Protein AF-A0A2H0IBH7-F1 (afdb_monomer_lite)

Structure (mmCIF, N/CA/C/O backbone):
data_AF-A0A2H0IBH7-F1
#
_entry.id   AF-A0A2H0IBH7-F1
#
loop_
_atom_site.group_PDB
_atom_site.id
_atom_site.type_symbol
_atom_site.label_atom_id
_atom_site.label_alt_id
_atom_site.label_comp_id
_atom_site.label_asym_id
_atom_site.label_entity_id
_atom_site.label_seq_id
_atom_site.pdbx_PDB_ins_code
_atom_site.Cartn_x
_atom_site.Cartn_y
_atom_site.Cartn_z
_atom_site.occupancy
_atom_site.B_iso_or_equiv
_atom_site.auth_seq_id
_atom_site.auth_comp_id
_atom_site.auth_asym_id
_atom_site.auth_atom_id
_atom_site.pdbx_PDB_model_num
ATOM 1 N N . MET A 1 1 ? -13.705 -14.011 20.766 1.00 48.84 1 MET A N 1
ATOM 2 C CA . MET A 1 1 ? -13.144 -13.615 19.456 1.00 48.84 1 MET A CA 1
ATOM 3 C C . MET A 1 1 ? -13.645 -12.211 19.160 1.00 48.84 1 MET A C 1
ATOM 5 O O . MET A 1 1 ? -14.851 -12.035 19.069 1.00 48.84 1 MET A O 1
ATOM 9 N N . GLY A 1 2 ? -12.768 -11.203 19.163 1.00 68.19 2 GLY A N 1
ATOM 10 C CA . GLY A 1 2 ? -13.169 -9.816 18.903 1.00 68.19 2 GLY A CA 1
ATOM 11 C C . GLY A 1 2 ? -13.512 -9.620 17.427 1.00 68.19 2 GLY A C 1
ATOM 12 O O . GLY A 1 2 ? -12.817 -10.148 16.563 1.00 68.19 2 GLY A O 1
ATOM 13 N N . GLN A 1 3 ? -14.592 -8.897 17.136 1.00 82.94 3 GLN A N 1
ATOM 14 C CA . GLN A 1 3 ? -14.973 -8.575 15.763 1.00 82.94 3 GLN A CA 1
ATOM 15 C C . GLN A 1 3 ? -13.927 -7.628 15.154 1.00 82.94 3 GLN A C 1
ATOM 17 O O . GLN A 1 3 ? -13.624 -6.585 15.737 1.00 82.94 3 GLN A O 1
ATOM 22 N N . ARG A 1 4 ? -13.364 -7.995 13.994 1.00 92.00 4 ARG A N 1
ATOM 23 C CA . ARG A 1 4 ? -12.450 -7.123 13.239 1.00 92.00 4 ARG A CA 1
ATOM 24 C C . ARG A 1 4 ? -13.184 -5.844 12.833 1.00 92.00 4 ARG A C 1
ATOM 26 O O . ARG A 1 4 ? -14.346 -5.893 12.427 1.00 92.00 4 ARG A O 1
ATOM 33 N N . ARG A 1 5 ? -12.506 -4.702 12.935 1.00 96.25 5 ARG A N 1
ATOM 34 C CA . ARG A 1 5 ? -13.085 -3.374 12.658 1.00 96.25 5 ARG A CA 1
ATOM 35 C C . ARG A 1 5 ? -12.537 -2.772 11.365 1.00 96.25 5 ARG A C 1
ATOM 37 O O . ARG A 1 5 ? -11.436 -3.104 10.939 1.00 96.25 5 ARG A O 1
ATOM 44 N N . LYS A 1 6 ? -13.282 -1.853 10.750 1.00 96.62 6 LYS A N 1
ATOM 45 C CA . LYS A 1 6 ? -12.772 -1.054 9.623 1.00 96.62 6 LYS A CA 1
ATOM 46 C C . LYS A 1 6 ? -11.672 -0.108 10.109 1.00 96.62 6 LYS A C 1
ATOM 48 O O . LYS A 1 6 ? -11.790 0.470 11.192 1.00 96.62 6 LYS A O 1
ATOM 53 N N . ILE A 1 7 ? -10.612 0.042 9.321 1.00 98.00 7 ILE A N 1
ATOM 54 C CA . ILE A 1 7 ? -9.540 0.996 9.611 1.00 98.00 7 ILE A CA 1
ATOM 55 C C . ILE A 1 7 ? -9.943 2.400 9.140 1.00 98.00 7 ILE A C 1
ATOM 57 O O . ILE A 1 7 ? -10.663 2.562 8.160 1.00 98.00 7 ILE A O 1
ATOM 61 N N . THR A 1 8 ? -9.512 3.430 9.868 1.00 98.50 8 THR A N 1
ATOM 62 C CA . THR A 1 8 ? -9.714 4.832 9.474 1.00 98.50 8 THR A CA 1
ATOM 63 C C . THR A 1 8 ? -8.480 5.367 8.760 1.00 98.50 8 THR A C 1
ATOM 65 O O . THR A 1 8 ? -7.376 4.874 8.987 1.00 98.50 8 THR A O 1
ATOM 68 N N . GLN A 1 9 ? -8.630 6.448 7.991 1.00 98.50 9 GLN A N 1
ATOM 69 C CA . GLN A 1 9 ? -7.504 7.124 7.338 1.00 98.50 9 GLN A CA 1
ATOM 70 C C . GLN A 1 9 ? -6.359 7.448 8.312 1.00 98.50 9 GLN A C 1
ATOM 72 O O . GLN A 1 9 ? -5.195 7.168 8.038 1.00 98.50 9 GLN A O 1
ATOM 77 N N . LYS A 1 10 ? -6.687 8.005 9.485 1.00 98.56 10 LYS A N 1
ATOM 78 C CA . LYS A 1 10 ? -5.692 8.352 10.508 1.00 98.56 10 LYS A CA 1
ATOM 79 C C . LYS A 1 10 ? -4.956 7.113 11.027 1.00 98.56 10 LYS A C 1
ATOM 81 O O . LYS A 1 10 ? -3.741 7.155 11.194 1.00 98.56 10 LYS A O 1
ATOM 86 N N . ALA A 1 11 ? -5.686 6.030 11.291 1.00 98.31 11 ALA A N 1
ATOM 87 C CA . ALA A 1 11 ? -5.094 4.788 11.777 1.00 98.31 11 ALA A CA 1
ATOM 88 C C . ALA A 1 11 ? -4.208 4.130 10.711 1.00 98.31 11 ALA A C 1
ATOM 90 O O . ALA A 1 11 ? -3.109 3.692 11.033 1.00 98.31 11 ALA A O 1
ATOM 91 N N . PHE A 1 12 ? -4.642 4.128 9.450 1.00 98.56 12 PHE A N 1
ATOM 92 C CA . PHE A 1 12 ? -3.863 3.612 8.328 1.00 98.56 12 PHE A CA 1
ATOM 93 C C . PHE A 1 12 ? -2.517 4.328 8.187 1.00 98.56 12 PHE A C 1
ATOM 95 O O . PHE A 1 12 ? -1.480 3.670 8.171 1.00 98.56 12 PHE A O 1
ATOM 102 N N . LEU A 1 13 ? -2.511 5.665 8.172 1.00 98.50 13 LEU A N 1
ATOM 103 C CA . LEU A 1 13 ? -1.267 6.432 8.070 1.00 98.50 13 LEU A CA 1
ATOM 104 C C . LEU A 1 13 ? -0.335 6.185 9.263 1.00 98.50 13 LEU A C 1
ATOM 106 O O . LEU A 1 13 ? 0.873 6.051 9.079 1.00 98.50 13 LEU A O 1
ATOM 110 N N . ALA A 1 14 ? -0.886 6.071 10.475 1.00 98.25 14 ALA A N 1
ATOM 111 C CA . ALA A 1 14 ? -0.096 5.739 11.657 1.00 98.25 14 ALA A CA 1
ATOM 112 C C . ALA A 1 14 ? 0.542 4.343 11.544 1.00 98.25 14 ALA A C 1
ATOM 114 O O . ALA A 1 14 ? 1.738 4.200 11.788 1.00 98.25 14 ALA A O 1
ATOM 115 N N . LEU A 1 15 ? -0.220 3.324 11.125 1.00 97.69 15 LEU A N 1
ATOM 116 C CA . LEU A 1 15 ? 0.313 1.976 10.911 1.00 97.69 15 LEU A CA 1
ATOM 117 C C . LEU A 1 15 ? 1.362 1.942 9.799 1.00 97.69 15 LEU A C 1
ATOM 119 O O . LEU A 1 15 ? 2.391 1.287 9.957 1.00 97.69 15 LEU A O 1
ATOM 123 N N . TYR A 1 16 ? 1.134 2.659 8.698 1.00 98.06 16 TYR A N 1
ATOM 124 C CA . TYR A 1 16 ? 2.086 2.755 7.595 1.00 98.06 16 TYR A CA 1
ATOM 125 C C . TYR A 1 16 ? 3.442 3.287 8.073 1.00 98.06 16 TYR A C 1
ATOM 127 O O . TYR A 1 16 ? 4.463 2.671 7.771 1.00 98.06 16 TYR A O 1
ATOM 135 N N . ILE A 1 17 ? 3.444 4.391 8.831 1.00 97.56 17 ILE A N 1
ATOM 136 C CA . ILE A 1 17 ? 4.664 5.024 9.354 1.00 97.56 17 ILE A CA 1
ATOM 137 C C . ILE A 1 17 ? 5.352 4.102 10.364 1.00 97.56 17 ILE A C 1
ATOM 139 O O . ILE A 1 17 ? 6.549 3.852 10.254 1.00 97.56 17 ILE A O 1
ATOM 143 N N . ASN A 1 18 ? 4.593 3.548 11.311 1.00 96.94 18 ASN A N 1
ATOM 144 C CA . ASN A 1 18 ? 5.146 2.710 12.378 1.00 96.94 18 ASN A CA 1
ATOM 145 C C . ASN A 1 18 ? 5.746 1.397 11.864 1.00 96.94 18 ASN A C 1
ATOM 147 O O . ASN A 1 18 ? 6.608 0.821 12.516 1.00 96.94 18 ASN A O 1
ATOM 151 N N . SER A 1 19 ? 5.305 0.922 10.701 1.00 96.38 19 SER A N 1
ATOM 152 C CA . SER A 1 19 ? 5.808 -0.317 10.112 1.00 96.38 19 SER A CA 1
ATOM 153 C C . SER A 1 19 ? 7.053 -0.121 9.237 1.00 96.38 19 SER A C 1
ATOM 155 O O . SER A 1 19 ? 7.538 -1.110 8.687 1.00 96.38 19 SER A O 1
ATOM 157 N N . LEU A 1 20 ? 7.535 1.113 8.996 1.00 93.88 20 LEU A N 1
ATOM 158 C CA . LEU A 1 20 ? 8.577 1.388 7.980 1.00 93.88 20 LEU A CA 1
ATOM 159 C C . LEU A 1 20 ? 9.867 0.596 8.221 1.00 93.88 20 LEU A C 1
ATOM 161 O O . LEU A 1 20 ? 10.445 0.060 7.274 1.00 93.88 20 LEU A O 1
ATOM 165 N N . ASP A 1 21 ? 10.244 0.456 9.487 1.00 91.56 21 ASP A N 1
ATOM 166 C CA . ASP A 1 21 ? 11.437 -0.272 9.917 1.00 91.56 21 ASP A CA 1
ATOM 167 C C . ASP A 1 21 ? 11.115 -1.600 10.613 1.00 91.56 21 ASP A C 1
ATOM 169 O O . ASP A 1 21 ? 12.028 -2.299 11.051 1.00 91.56 21 ASP A O 1
ATOM 173 N N . ASP A 1 22 ? 9.835 -1.974 10.694 1.00 95.25 22 ASP A N 1
ATOM 174 C CA . ASP A 1 22 ? 9.405 -3.196 11.367 1.00 95.25 22 ASP A CA 1
ATOM 175 C C . ASP A 1 22 ? 9.655 -4.419 10.463 1.00 95.25 22 ASP A C 1
ATOM 177 O O . ASP A 1 22 ? 8.9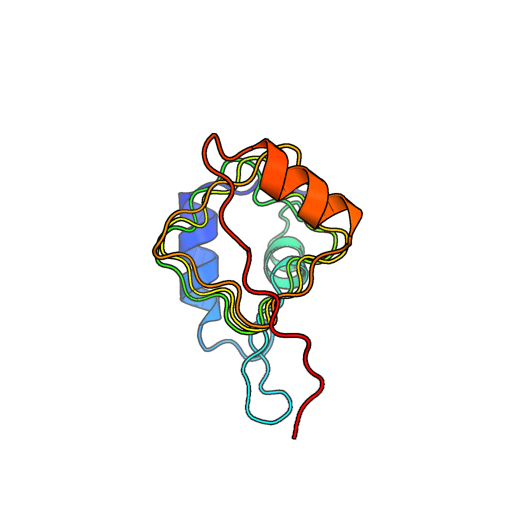85 -4.569 9.437 1.00 95.25 22 ASP A O 1
ATOM 181 N N . PRO A 1 23 ? 10.590 -5.323 10.812 1.00 94.94 23 PRO A N 1
ATOM 182 C CA . PRO A 1 23 ? 10.908 -6.483 9.985 1.00 94.94 23 PRO A CA 1
ATOM 183 C C . PRO A 1 23 ? 9.774 -7.515 9.920 1.00 94.94 23 PRO A C 1
ATOM 185 O O . PRO A 1 23 ? 9.808 -8.372 9.039 1.00 94.94 23 PRO A O 1
ATOM 188 N N . LEU A 1 24 ? 8.773 -7.454 10.808 1.00 94.88 24 LEU A N 1
ATOM 189 C CA . LEU A 1 24 ? 7.599 -8.326 10.746 1.00 94.88 24 LEU A CA 1
ATOM 190 C C . LEU A 1 24 ? 6.712 -7.984 9.543 1.00 94.88 24 LEU A C 1
ATOM 192 O O . LEU A 1 24 ? 6.228 -8.882 8.851 1.00 94.88 24 LEU A O 1
ATOM 196 N N . TYR A 1 25 ? 6.523 -6.688 9.288 1.00 96.44 25 TYR A N 1
ATOM 197 C CA . TYR A 1 25 ? 5.658 -6.184 8.217 1.00 96.44 25 TYR A CA 1
ATOM 198 C C . TYR A 1 25 ? 6.439 -5.727 6.984 1.00 96.44 25 TYR A C 1
ATOM 200 O O . TYR A 1 25 ? 5.866 -5.656 5.900 1.00 96.44 25 TYR A O 1
ATOM 208 N N . ARG A 1 26 ? 7.736 -5.436 7.131 1.00 96.25 26 ARG A N 1
ATOM 209 C CA . ARG A 1 26 ? 8.674 -5.088 6.056 1.00 96.25 26 ARG A CA 1
ATOM 210 C C . ARG A 1 26 ? 9.954 -5.938 6.085 1.00 96.25 26 ARG A C 1
ATOM 212 O O . ARG A 1 26 ? 11.056 -5.375 6.174 1.00 96.25 26 ARG A O 1
ATOM 219 N N . PRO A 1 27 ? 9.843 -7.282 6.015 1.00 95.62 27 PRO A N 1
ATOM 220 C CA . PRO A 1 27 ? 11.002 -8.166 5.976 1.00 95.62 27 PRO A CA 1
ATOM 221 C C . PRO A 1 27 ? 11.883 -7.889 4.758 1.00 95.62 27 PRO A C 1
ATOM 223 O O . PRO A 1 27 ? 11.392 -7.582 3.668 1.00 95.62 27 PRO A O 1
ATOM 226 N N . LEU A 1 28 ? 13.193 -8.050 4.946 1.00 94.19 28 LEU A N 1
ATOM 227 C CA . LEU A 1 28 ? 14.166 -8.021 3.861 1.00 94.19 28 LEU A CA 1
ATOM 228 C C . LEU A 1 28 ? 14.208 -9.400 3.191 1.00 94.19 28 LEU A C 1
ATOM 230 O O . LEU A 1 28 ? 14.695 -10.362 3.780 1.00 94.19 28 LEU A O 1
ATOM 234 N N . VAL A 1 29 ? 13.712 -9.491 1.961 1.00 91.25 29 VAL A N 1
ATOM 235 C CA . VAL A 1 29 ? 13.746 -10.704 1.136 1.00 91.25 29 VAL A CA 1
ATOM 236 C C . VAL A 1 29 ? 14.519 -10.369 -0.131 1.00 91.25 29 VAL A C 1
ATOM 238 O O . VAL A 1 29 ? 14.194 -9.406 -0.818 1.00 91.25 29 VAL A O 1
ATOM 241 N N . ASN A 1 30 ? 15.589 -11.118 -0.412 1.00 90.50 30 ASN A N 1
ATOM 242 C CA . ASN A 1 30 ? 16.460 -10.903 -1.577 1.00 90.50 30 ASN A CA 1
ATOM 243 C C . ASN A 1 30 ? 16.913 -9.435 -1.754 1.00 90.50 30 ASN A C 1
ATOM 245 O O . ASN A 1 30 ? 16.953 -8.911 -2.862 1.00 90.50 30 ASN A O 1
ATOM 249 N N . GLY A 1 31 ? 17.224 -8.751 -0.647 1.00 89.50 31 GLY A N 1
ATOM 250 C CA . GLY A 1 31 ? 17.687 -7.356 -0.656 1.00 89.50 31 GLY A CA 1
ATOM 251 C C . GLY A 1 31 ? 16.587 -6.294 -0.774 1.00 89.50 31 GLY A C 1
ATOM 252 O O . GLY A 1 31 ? 16.900 -5.107 -0.712 1.00 89.50 31 GLY A O 1
ATOM 253 N N . SER A 1 32 ? 15.315 -6.689 -0.867 1.00 90.12 32 SER A N 1
ATOM 254 C CA . SER A 1 32 ? 14.171 -5.775 -0.972 1.00 90.12 32 SER A CA 1
ATOM 255 C C . SER A 1 32 ? 13.250 -5.884 0.242 1.00 90.12 32 SER A C 1
ATOM 257 O O . SER A 1 32 ? 13.075 -6.963 0.808 1.00 90.12 32 SER A O 1
ATOM 259 N N . ARG A 1 33 ? 12.663 -4.764 0.681 1.00 92.12 33 ARG A N 1
ATOM 260 C CA . ARG A 1 33 ? 11.689 -4.756 1.786 1.00 92.12 33 ARG A CA 1
ATOM 261 C C . ARG A 1 33 ? 10.291 -5.025 1.243 1.00 92.12 33 ARG A C 1
ATOM 263 O O . ARG A 1 33 ? 9.739 -4.163 0.571 1.00 92.12 33 ARG A O 1
ATOM 270 N N . HIS A 1 34 ? 9.724 -6.184 1.560 1.00 93.25 34 HIS A N 1
ATOM 271 C CA . HIS A 1 34 ? 8.371 -6.555 1.135 1.00 93.25 34 HIS A CA 1
ATOM 272 C C . HIS A 1 34 ? 7.342 -6.062 2.137 1.00 93.25 34 HIS A C 1
ATOM 274 O O . HIS A 1 34 ? 7.449 -6.404 3.308 1.00 93.25 34 HIS A O 1
ATOM 280 N N . PHE A 1 35 ? 6.332 -5.312 1.710 1.00 96.81 35 PHE A N 1
ATOM 281 C CA . PHE A 1 35 ? 5.352 -4.759 2.641 1.00 96.81 35 PHE A CA 1
ATOM 282 C C . PHE A 1 35 ? 4.107 -5.654 2.762 1.00 96.81 35 PHE A C 1
ATOM 284 O O . PHE A 1 35 ? 3.283 -5.705 1.858 1.00 96.81 35 PHE A O 1
ATOM 291 N N . ARG A 1 36 ? 3.968 -6.347 3.897 1.00 96.44 36 ARG A N 1
ATOM 292 C CA . ARG A 1 36 ? 2.876 -7.284 4.221 1.00 96.44 36 ARG A CA 1
ATOM 293 C C . ARG A 1 36 ? 1.674 -6.539 4.814 1.00 96.44 36 ARG A C 1
ATOM 295 O O . ARG A 1 36 ? 1.538 -6.441 6.037 1.00 96.44 36 ARG A O 1
ATOM 302 N N . LEU A 1 37 ? 0.857 -5.934 3.950 1.00 95.50 37 LEU A N 1
ATOM 303 C CA . LEU A 1 37 ? -0.269 -5.080 4.353 1.00 95.50 37 LEU A CA 1
ATOM 304 C C . LEU A 1 37 ? -1.400 -5.864 5.023 1.00 95.50 37 LEU A C 1
ATOM 306 O O . LEU A 1 37 ? -1.929 -5.408 6.035 1.00 95.50 37 LEU A O 1
ATOM 310 N N . ASP A 1 38 ? -1.746 -7.033 4.489 1.00 94.12 38 ASP A N 1
ATOM 311 C CA . ASP A 1 38 ? -2.736 -7.950 5.061 1.00 94.12 38 ASP A CA 1
ATOM 312 C C . ASP A 1 38 ? -2.431 -8.244 6.533 1.00 94.12 38 ASP A C 1
ATOM 314 O O . ASP A 1 38 ? -3.244 -7.974 7.419 1.00 94.12 38 ASP A O 1
ATOM 318 N N . ARG A 1 39 ? -1.198 -8.669 6.809 1.00 95.31 39 ARG A N 1
ATOM 319 C CA . ARG A 1 39 ? -0.724 -9.009 8.142 1.00 95.31 39 ARG A CA 1
ATOM 320 C C . ARG A 1 39 ? -0.698 -7.793 9.060 1.00 95.31 39 ARG A C 1
ATOM 322 O O . ARG A 1 39 ? -1.140 -7.892 10.200 1.00 95.31 39 ARG A O 1
ATOM 329 N N . LEU A 1 40 ? -0.237 -6.641 8.563 1.00 96.88 40 LEU A N 1
ATOM 330 C CA . LEU A 1 40 ? -0.245 -5.386 9.322 1.00 96.88 40 LEU A CA 1
ATOM 331 C C . LEU A 1 40 ? -1.658 -4.999 9.777 1.00 96.88 40 LEU A C 1
ATOM 333 O O . LEU A 1 40 ? -1.831 -4.512 10.892 1.00 96.88 40 LEU A O 1
ATOM 337 N N . LEU A 1 41 ? -2.669 -5.193 8.932 1.00 97.12 41 LEU A N 1
ATOM 338 C CA . LEU A 1 41 ? -4.055 -4.894 9.285 1.00 97.12 41 LEU A CA 1
ATOM 339 C C . LEU A 1 41 ? -4.609 -5.921 10.278 1.00 97.12 41 LEU A C 1
ATOM 341 O O . LEU A 1 41 ? -5.185 -5.544 11.304 1.00 97.12 41 LEU A O 1
ATOM 345 N N . GLU A 1 42 ? -4.421 -7.209 9.993 1.00 95.88 42 GLU A N 1
ATOM 346 C CA . GLU A 1 42 ? -4.999 -8.293 10.784 1.00 95.88 42 GLU A CA 1
ATOM 347 C C . GLU A 1 42 ? -4.416 -8.386 12.197 1.00 95.88 42 GLU A C 1
ATOM 349 O O . GLU A 1 42 ? -5.187 -8.518 13.153 1.00 95.88 42 GLU A O 1
ATOM 354 N N . ASP A 1 43 ? -3.096 -8.235 12.351 1.00 96.44 43 ASP A N 1
ATOM 355 C CA . ASP A 1 43 ? -2.415 -8.280 13.654 1.00 96.44 43 ASP A CA 1
ATOM 356 C C . ASP A 1 43 ? -2.884 -7.138 14.579 1.00 96.44 43 ASP A C 1
ATOM 358 O O . ASP A 1 43 ? -2.829 -7.245 15.804 1.00 96.44 43 ASP A O 1
ATOM 362 N N . GLN A 1 44 ? -3.412 -6.051 14.004 1.00 96.06 44 GLN A N 1
ATOM 363 C CA . GLN A 1 44 ? -3.966 -4.899 14.726 1.00 96.06 44 GLN A CA 1
ATOM 364 C C . GLN A 1 44 ? -5.499 -4.969 14.896 1.00 96.06 44 GLN A C 1
ATOM 366 O O . GLN A 1 44 ? -6.129 -4.021 15.383 1.00 96.06 44 GLN A O 1
ATOM 371 N N . GLY A 1 45 ? -6.117 -6.088 14.502 1.00 97.00 45 GLY A N 1
ATOM 372 C CA . GLY A 1 45 ? -7.554 -6.332 14.628 1.00 97.00 45 GLY A CA 1
ATOM 373 C C . GLY A 1 45 ? -8.416 -5.595 13.599 1.00 97.00 45 GLY A C 1
ATOM 374 O O . GLY A 1 45 ? -9.616 -5.403 13.832 1.00 97.00 45 GLY A O 1
ATOM 375 N N . TYR A 1 46 ? -7.836 -5.162 12.478 1.00 98.00 46 TYR A N 1
ATOM 376 C CA . TYR A 1 46 ? -8.585 -4.571 11.374 1.00 98.00 46 TYR A CA 1
ATOM 377 C C . TYR A 1 46 ? -9.036 -5.627 10.363 1.00 98.00 46 TYR A C 1
ATOM 379 O O . TYR A 1 46 ? -8.517 -6.741 10.300 1.00 98.00 46 TYR A O 1
ATOM 387 N N . LEU A 1 47 ? -10.055 -5.278 9.583 1.00 97.06 47 LEU A N 1
ATOM 388 C CA . LEU A 1 47 ? -10.387 -6.004 8.361 1.00 97.06 47 LEU A CA 1
ATOM 389 C C . LEU A 1 47 ? -9.249 -5.830 7.336 1.00 97.06 47 LEU A C 1
ATOM 391 O O . LEU A 1 47 ? -8.647 -4.754 7.309 1.00 97.06 47 LEU A O 1
ATOM 395 N N . PRO A 1 48 ? -8.992 -6.825 6.467 1.00 96.06 48 PRO A N 1
ATOM 396 C CA . PRO A 1 48 ? -8.043 -6.719 5.355 1.00 96.06 48 PRO A CA 1
ATOM 397 C C . PRO A 1 48 ? -8.627 -5.850 4.222 1.00 96.06 48 PRO A C 1
ATOM 399 O O . PRO A 1 48 ? -8.870 -6.308 3.108 1.00 96.06 48 PRO A O 1
ATOM 402 N N . SER A 1 49 ? -8.932 -4.592 4.541 1.00 97.56 49 SER A N 1
ATOM 403 C CA . SER A 1 49 ? -9.564 -3.627 3.645 1.00 97.56 49 SER A CA 1
ATOM 404 C C . SER A 1 49 ? -8.955 -2.243 3.842 1.00 97.56 49 SER A C 1
ATOM 406 O O . SER A 1 49 ? -8.822 -1.756 4.969 1.00 97.56 49 SER A O 1
ATOM 408 N N . LEU A 1 50 ? -8.610 -1.615 2.723 1.00 98.25 50 LEU A N 1
ATOM 409 C CA . LEU A 1 50 ? -8.199 -0.220 2.592 1.00 98.25 50 LEU A CA 1
ATOM 410 C C . LEU A 1 50 ? -9.208 0.575 1.747 1.00 98.25 50 LEU A C 1
ATOM 412 O O . LEU A 1 50 ? -8.880 1.650 1.244 1.00 98.25 50 LEU A O 1
ATOM 416 N N . ALA A 1 51 ? -10.422 0.046 1.577 1.00 96.94 51 ALA A N 1
ATOM 417 C CA . ALA A 1 51 ? -11.433 0.633 0.713 1.00 96.94 51 ALA A CA 1
ATOM 418 C C . ALA A 1 51 ? -11.752 2.090 1.094 1.00 96.94 51 ALA A C 1
ATOM 420 O O . ALA A 1 51 ? -11.967 2.422 2.266 1.00 96.94 51 ALA A O 1
ATOM 421 N N . GLY A 1 52 ? -11.772 2.963 0.086 1.00 95.94 52 GLY A N 1
ATOM 422 C CA . GLY A 1 52 ? -12.056 4.394 0.202 1.00 95.94 52 GLY A CA 1
ATOM 423 C C . GLY A 1 52 ? -10.996 5.221 0.938 1.00 95.94 52 GLY A C 1
ATOM 424 O O . GLY A 1 52 ? -11.253 6.383 1.261 1.00 95.94 52 GLY A O 1
ATOM 425 N N . LEU A 1 53 ? -9.829 4.653 1.252 1.00 98.44 53 LEU A N 1
ATOM 426 C CA . LEU A 1 53 ? -8.741 5.386 1.900 1.00 98.44 53 LEU A CA 1
ATOM 427 C C . LEU A 1 53 ? -7.875 6.141 0.888 1.00 98.44 53 LEU A C 1
ATOM 429 O O . LEU A 1 53 ? -7.894 5.891 -0.314 1.00 98.44 53 LEU A O 1
ATOM 433 N N . SER A 1 54 ? -7.065 7.064 1.402 1.00 98.00 54 SER A N 1
ATOM 434 C CA . SER A 1 54 ? -6.066 7.797 0.634 1.00 98.00 54 SER A CA 1
ATOM 435 C C . SER A 1 54 ? -4.661 7.312 0.973 1.00 98.00 54 SER A C 1
ATOM 437 O O . SER A 1 54 ? -4.221 7.368 2.122 1.00 98.00 54 SER A O 1
ATOM 439 N N . ALA A 1 55 ? -3.935 6.863 -0.040 1.00 97.69 55 ALA A N 1
ATOM 440 C CA . ALA A 1 55 ? -2.561 6.388 0.049 1.00 97.69 55 ALA A CA 1
ATOM 441 C C . ALA A 1 55 ? -1.636 7.174 -0.901 1.00 97.69 55 ALA A C 1
ATOM 443 O O . ALA A 1 55 ? -0.615 6.672 -1.377 1.00 97.69 55 ALA A O 1
ATOM 444 N N . ARG A 1 56 ? -2.006 8.434 -1.160 1.00 97.12 56 ARG A N 1
ATOM 445 C CA . ARG A 1 56 ? -1.312 9.338 -2.077 1.00 97.12 56 ARG A CA 1
ATOM 446 C C . ARG A 1 56 ? 0.146 9.542 -1.694 1.00 97.12 56 ARG A C 1
ATOM 448 O O . ARG A 1 56 ? 0.458 9.762 -0.525 1.00 97.12 56 ARG A O 1
ATOM 455 N N . ASN A 1 57 ? 1.019 9.559 -2.699 1.00 97.69 57 ASN A N 1
ATOM 456 C CA . ASN A 1 57 ? 2.458 9.815 -2.557 1.00 97.69 57 ASN A CA 1
ATOM 457 C C . ASN A 1 57 ? 3.198 8.877 -1.580 1.00 97.69 57 ASN A C 1
ATOM 459 O O . ASN A 1 57 ? 4.320 9.178 -1.167 1.00 97.69 57 ASN A O 1
ATOM 463 N N . LEU A 1 58 ? 2.597 7.748 -1.189 1.00 98.25 58 LEU A N 1
ATOM 464 C CA . LEU A 1 58 ? 3.237 6.767 -0.315 1.00 98.25 58 LEU A CA 1
ATOM 465 C C . LEU A 1 58 ? 4.092 5.777 -1.115 1.00 98.25 58 LEU A C 1
ATOM 467 O O . LEU A 1 58 ? 3.929 5.592 -2.324 1.00 98.25 58 LEU A O 1
ATOM 471 N N . ASN A 1 59 ? 5.022 5.125 -0.419 1.00 97.12 59 ASN A N 1
ATOM 472 C CA . ASN A 1 59 ? 5.909 4.123 -0.988 1.00 97.12 59 ASN A CA 1
ATOM 473 C C . ASN A 1 59 ? 5.406 2.710 -0.652 1.00 97.12 59 ASN A C 1
ATOM 475 O O . ASN A 1 59 ? 5.446 2.270 0.497 1.00 97.12 59 ASN A O 1
ATOM 479 N N . PHE A 1 60 ? 4.975 2.001 -1.689 1.00 97.56 60 PHE A N 1
ATOM 480 C CA . PHE A 1 60 ? 4.506 0.619 -1.671 1.00 97.56 60 PHE A CA 1
ATOM 481 C C . PHE A 1 60 ? 5.341 -0.278 -2.590 1.00 97.56 60 PHE A C 1
ATOM 483 O O . PHE A 1 60 ? 4.824 -1.239 -3.158 1.00 97.56 60 PHE A O 1
ATOM 490 N N . ARG A 1 61 ? 6.631 0.024 -2.777 1.00 95.81 61 ARG A N 1
ATOM 491 C CA . ARG A 1 61 ? 7.514 -0.892 -3.506 1.00 95.81 61 ARG A CA 1
ATOM 492 C C . ARG A 1 61 ? 7.498 -2.264 -2.824 1.00 95.81 61 ARG A C 1
ATOM 494 O O . ARG A 1 61 ? 7.625 -2.326 -1.603 1.00 95.81 61 ARG A O 1
ATOM 501 N N . HIS A 1 62 ? 7.331 -3.331 -3.604 1.00 96.38 62 HIS A N 1
ATOM 502 C CA . HIS A 1 62 ? 7.190 -4.714 -3.119 1.00 96.38 62 HIS A CA 1
ATOM 503 C C . HIS A 1 62 ? 6.059 -4.922 -2.093 1.00 96.38 62 HIS A C 1
ATOM 505 O O . HIS A 1 62 ? 6.141 -5.817 -1.246 1.00 96.38 62 HIS A O 1
ATOM 511 N N . ALA A 1 63 ? 5.026 -4.077 -2.105 1.00 97.62 63 ALA A N 1
ATOM 512 C CA . ALA A 1 63 ? 3.874 -4.269 -1.235 1.00 97.62 63 ALA A CA 1
ATOM 513 C C . ALA A 1 63 ? 2.975 -5.394 -1.737 1.00 97.62 63 ALA A C 1
ATOM 515 O O . ALA A 1 63 ? 2.738 -5.530 -2.932 1.00 97.62 63 ALA A O 1
ATOM 516 N N . ASP A 1 64 ? 2.454 -6.166 -0.798 1.00 97.19 64 ASP A N 1
ATOM 517 C CA . ASP A 1 64 ? 1.482 -7.217 -1.037 1.00 97.19 64 ASP A CA 1
ATOM 518 C C . ASP A 1 64 ? 0.081 -6.662 -0.757 1.00 97.19 64 ASP A C 1
ATOM 520 O O . ASP A 1 64 ? -0.303 -6.468 0.398 1.00 97.19 64 ASP A O 1
ATOM 524 N N . PHE A 1 65 ? -0.653 -6.347 -1.825 1.00 97.62 65 PHE A N 1
ATOM 525 C CA . PHE A 1 65 ? -2.077 -6.013 -1.791 1.00 97.62 65 PHE A CA 1
ATOM 526 C C . PHE A 1 65 ? -2.956 -7.228 -2.120 1.00 97.62 65 PHE A C 1
ATOM 528 O O . PHE A 1 65 ? -4.169 -7.072 -2.296 1.00 97.62 65 PHE A O 1
ATOM 535 N N . SER A 1 66 ? -2.381 -8.426 -2.246 1.00 95.88 66 SER A N 1
ATOM 536 C CA . SER A 1 66 ? -3.107 -9.573 -2.769 1.00 95.88 66 SER A CA 1
ATOM 537 C C . SER A 1 66 ? -4.277 -9.959 -1.862 1.00 95.88 66 SER A C 1
ATOM 539 O O . SER A 1 66 ? -4.178 -10.008 -0.636 1.00 95.88 66 SER A O 1
ATOM 541 N N . GLY A 1 67 ? -5.449 -10.160 -2.468 1.00 95.31 67 GLY A N 1
ATOM 542 C CA . GLY A 1 67 ? -6.684 -10.472 -1.738 1.00 95.31 67 GLY A CA 1
ATOM 543 C C . GLY A 1 67 ? -7.255 -9.350 -0.856 1.00 95.31 67 GLY A C 1
ATOM 544 O O . GLY A 1 67 ? -8.311 -9.559 -0.256 1.00 95.31 67 GLY A O 1
ATOM 545 N N . LEU A 1 68 ? -6.615 -8.176 -0.765 1.00 97.44 68 LEU A N 1
ATOM 546 C CA . LEU A 1 68 ? -7.153 -7.040 -0.013 1.00 97.44 68 LEU A CA 1
ATOM 547 C C . LEU A 1 68 ? -8.343 -6.413 -0.735 1.00 97.44 68 LEU A C 1
ATOM 549 O O . LEU A 1 68 ? -8.357 -6.286 -1.959 1.00 97.44 68 LEU A O 1
ATOM 553 N N . ASP A 1 69 ? -9.310 -5.939 0.041 1.00 97.75 69 ASP A N 1
ATOM 554 C CA . ASP A 1 69 ? -10.335 -5.029 -0.461 1.00 97.75 69 ASP A CA 1
ATOM 555 C C . ASP A 1 69 ? -9.763 -3.607 -0.546 1.00 97.75 69 ASP A C 1
ATOM 557 O O . ASP A 1 69 ? -9.486 -2.971 0.472 1.00 97.75 69 ASP A O 1
ATOM 561 N N . ILE A 1 70 ? -9.543 -3.125 -1.766 1.00 97.19 70 ILE A N 1
ATOM 562 C CA . ILE A 1 70 ? -8.962 -1.808 -2.060 1.00 97.19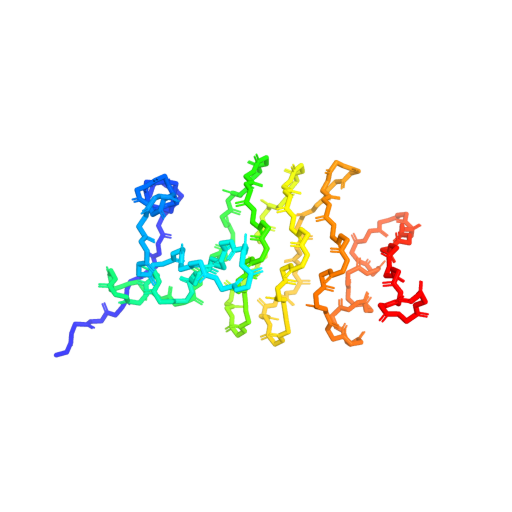 70 ILE A CA 1
ATOM 563 C C . ILE A 1 70 ? -9.915 -0.951 -2.896 1.00 97.19 70 ILE A C 1
ATOM 565 O O . ILE A 1 70 ? -9.478 -0.026 -3.580 1.00 97.19 70 ILE A O 1
ATOM 569 N N . ASP A 1 71 ? -11.215 -1.249 -2.853 1.00 95.25 71 ASP A N 1
ATOM 570 C CA . ASP A 1 71 ? -12.211 -0.521 -3.632 1.00 95.25 71 ASP A CA 1
ATOM 571 C C . ASP A 1 71 ? -12.212 0.979 -3.303 1.00 95.25 71 ASP A C 1
ATOM 573 O O . ASP A 1 71 ? -12.316 1.391 -2.148 1.00 95.25 71 ASP A O 1
ATOM 577 N N . GLY A 1 72 ? -12.047 1.819 -4.319 1.00 94.00 72 GLY A N 1
ATOM 578 C CA . GLY A 1 72 ? -11.949 3.268 -4.179 1.00 94.00 72 GLY A CA 1
ATOM 579 C C . GLY A 1 72 ? -10.680 3.770 -3.477 1.00 94.00 72 GLY A C 1
ATOM 580 O O . GLY A 1 72 ? -10.648 4.934 -3.079 1.00 94.00 72 GLY A O 1
ATOM 581 N N . LEU A 1 73 ? -9.646 2.936 -3.300 1.00 96.69 73 LEU A N 1
ATOM 582 C CA . LEU A 1 73 ? -8.350 3.368 -2.766 1.00 96.69 73 LEU A CA 1
ATOM 583 C C . LEU A 1 73 ? -7.687 4.375 -3.716 1.00 96.69 73 LEU A C 1
ATOM 585 O O . LEU A 1 73 ? -7.657 4.189 -4.933 1.00 96.69 73 LEU A O 1
ATOM 589 N N . ASP A 1 74 ? -7.115 5.433 -3.147 1.00 96.75 74 ASP A N 1
ATOM 590 C CA . ASP A 1 74 ? -6.423 6.470 -3.907 1.00 96.75 74 ASP A CA 1
ATOM 591 C C . ASP A 1 74 ? -4.899 6.353 -3.809 1.00 96.75 74 ASP A C 1
ATOM 593 O O . ASP A 1 74 ? -4.294 6.690 -2.789 1.00 96.75 74 ASP A O 1
ATOM 597 N N . LEU A 1 75 ? -4.290 5.894 -4.903 1.00 96.56 75 LEU A N 1
ATOM 598 C CA . LEU A 1 75 ? -2.856 5.693 -5.109 1.00 96.56 75 LEU A CA 1
ATOM 599 C C . LEU A 1 75 ? -2.209 6.820 -5.937 1.00 96.56 75 LEU A C 1
ATOM 601 O O . LEU A 1 75 ? -1.118 6.627 -6.478 1.00 96.56 75 LEU A O 1
ATOM 605 N N . SER A 1 76 ? -2.836 7.994 -6.068 1.00 94.44 76 SER A N 1
ATOM 606 C CA . SER A 1 76 ? -2.270 9.103 -6.861 1.00 94.44 76 SER A CA 1
ATOM 607 C C . SER A 1 76 ? -0.862 9.478 -6.368 1.00 94.44 76 SER A C 1
ATOM 609 O O . SER A 1 76 ? -0.645 9.691 -5.170 1.00 94.44 76 SER A O 1
ATOM 611 N N . GLY A 1 77 ? 0.120 9.494 -7.270 1.00 94.69 77 GLY A N 1
ATOM 612 C CA . GLY A 1 77 ? 1.535 9.719 -6.958 1.00 94.69 77 GLY A CA 1
ATOM 613 C C . GLY A 1 77 ? 2.238 8.620 -6.149 1.00 94.69 77 GLY A C 1
ATOM 614 O O . GLY A 1 77 ? 3.408 8.778 -5.796 1.00 94.69 77 GLY A O 1
ATOM 615 N N . ALA A 1 78 ? 1.570 7.510 -5.822 1.00 97.19 78 ALA A N 1
ATOM 616 C CA . ALA A 1 78 ? 2.169 6.423 -5.054 1.00 97.19 78 ALA A CA 1
ATOM 617 C C . ALA A 1 78 ? 3.209 5.630 -5.869 1.00 97.19 78 ALA A C 1
ATOM 619 O O . ALA A 1 78 ? 3.128 5.504 -7.094 1.00 97.19 78 ALA A O 1
ATOM 620 N N . GLN A 1 79 ? 4.191 5.050 -5.175 1.00 96.94 79 GLN A N 1
ATOM 621 C CA . GLN A 1 79 ? 5.195 4.177 -5.786 1.00 96.94 79 GLN A CA 1
ATOM 622 C C . GLN A 1 79 ? 4.864 2.709 -5.517 1.00 96.94 79 GLN A C 1
ATOM 624 O O . GLN A 1 79 ? 5.138 2.223 -4.428 1.00 96.94 79 GLN A O 1
ATOM 629 N N . CYS A 1 80 ? 4.361 1.984 -6.511 1.00 96.31 80 CYS A N 1
ATOM 630 C CA . CYS A 1 80 ? 3.917 0.588 -6.408 1.00 96.31 80 CYS A CA 1
ATOM 631 C C . CYS A 1 80 ? 4.771 -0.359 -7.272 1.00 96.31 80 CYS A C 1
ATOM 633 O O . CYS A 1 80 ? 4.260 -1.321 -7.838 1.00 96.31 80 CYS A O 1
ATOM 635 N N . HIS A 1 81 ? 6.071 -0.078 -7.412 1.00 94.75 81 HIS A N 1
ATOM 636 C CA . HIS A 1 81 ? 6.965 -0.929 -8.205 1.00 94.75 81 HIS A CA 1
ATOM 637 C C . HIS A 1 81 ? 7.032 -2.325 -7.577 1.00 94.75 81 HIS A C 1
ATOM 639 O O . HIS A 1 81 ? 7.210 -2.421 -6.359 1.00 94.75 81 HIS A O 1
ATOM 645 N N . TRP A 1 82 ? 6.897 -3.380 -8.380 1.00 95.06 82 TRP A N 1
ATOM 646 C CA . TRP A 1 82 ? 6.883 -4.775 -7.914 1.00 95.06 82 TRP A CA 1
ATOM 647 C C . TRP A 1 82 ? 5.813 -5.092 -6.858 1.00 95.06 82 TRP A C 1
ATOM 649 O O . TRP A 1 82 ? 5.941 -6.073 -6.126 1.00 95.06 82 TRP A O 1
ATOM 659 N N . ALA A 1 83 ? 4.793 -4.244 -6.711 1.00 96.44 83 ALA A N 1
ATOM 660 C CA . ALA A 1 83 ? 3.690 -4.517 -5.802 1.00 96.44 83 ALA A CA 1
ATOM 661 C C . ALA A 1 83 ? 2.775 -5.592 -6.396 1.00 96.44 83 ALA A C 1
ATOM 663 O O . ALA A 1 83 ? 2.512 -5.591 -7.597 1.00 96.44 83 ALA A O 1
ATOM 664 N N . ASP A 1 84 ? 2.268 -6.488 -5.561 1.00 96.50 84 ASP A N 1
ATOM 665 C CA . ASP A 1 84 ? 1.339 -7.533 -5.976 1.00 96.50 84 ASP A CA 1
ATOM 666 C C . ASP A 1 84 ? -0.100 -7.097 -5.686 1.00 96.50 84 ASP A C 1
ATOM 668 O O . ASP A 1 84 ? -0.495 -6.971 -4.531 1.00 96.50 84 ASP A O 1
ATOM 672 N N . PHE A 1 85 ? -0.888 -6.860 -6.733 1.00 96.25 85 PHE A N 1
ATOM 673 C CA . PHE A 1 85 ? -2.326 -6.591 -6.657 1.00 96.25 85 PHE A CA 1
ATOM 674 C C . PHE A 1 85 ? -3.160 -7.807 -7.074 1.00 96.25 85 PHE A C 1
ATOM 676 O O . PHE A 1 85 ? -4.381 -7.697 -7.237 1.00 96.25 85 PHE A O 1
ATOM 683 N N . SER A 1 86 ? -2.545 -8.974 -7.275 1.00 92.44 86 SER A N 1
ATOM 684 C CA . SER A 1 86 ? -3.252 -10.171 -7.708 1.00 92.44 86 SER A CA 1
ATOM 685 C C . SER A 1 86 ? -4.373 -10.507 -6.727 1.00 92.44 86 SER A C 1
ATOM 687 O O . SER A 1 86 ? -4.208 -10.508 -5.512 1.00 92.44 86 SER A O 1
ATOM 689 N N . ARG A 1 87 ? -5.577 -10.751 -7.253 1.00 93.81 87 ARG A N 1
ATOM 690 C CA . ARG A 1 87 ? -6.779 -11.021 -6.441 1.00 93.81 87 ARG A CA 1
ATOM 691 C C . ARG A 1 87 ? -7.210 -9.882 -5.507 1.00 93.81 87 ARG A C 1
ATOM 693 O O . ARG A 1 87 ? -8.127 -10.102 -4.729 1.00 93.81 87 ARG A O 1
ATOM 700 N N . ALA A 1 88 ? -6.606 -8.695 -5.554 1.00 95.69 88 ALA A N 1
ATOM 701 C CA . ALA A 1 88 ? -7.149 -7.539 -4.850 1.00 95.69 88 ALA A CA 1
ATOM 702 C C . ALA A 1 88 ? -8.560 -7.224 -5.375 1.00 95.69 88 ALA A C 1
ATOM 704 O O . ALA A 1 88 ? -8.815 -7.271 -6.585 1.00 95.69 88 ALA A O 1
ATOM 705 N N . HIS A 1 89 ? -9.486 -6.925 -4.471 1.00 95.12 89 HIS A N 1
ATOM 706 C CA . HIS A 1 89 ? -10.874 -6.644 -4.810 1.00 95.12 89 HIS A CA 1
ATOM 707 C C . HIS A 1 89 ? -11.068 -5.136 -4.969 1.00 95.12 89 HIS A C 1
ATOM 709 O O . HIS A 1 89 ? -10.871 -4.383 -4.020 1.00 95.12 89 HIS A O 1
ATOM 715 N N . PHE A 1 90 ? -11.459 -4.701 -6.168 1.00 92.62 90 PHE A N 1
ATOM 716 C CA . PHE A 1 90 ? -11.864 -3.324 -6.440 1.00 92.62 90 PHE A CA 1
ATOM 717 C C . PHE A 1 90 ? -12.801 -3.248 -7.652 1.00 92.62 90 PHE A C 1
ATOM 719 O O . PHE A 1 90 ? -12.695 -4.039 -8.598 1.00 92.62 90 PHE A O 1
ATOM 726 N N . GLN A 1 91 ? -13.731 -2.299 -7.600 1.00 89.38 91 GLN A N 1
ATOM 727 C CA . GLN A 1 91 ? -14.497 -1.809 -8.744 1.00 89.38 91 GLN A CA 1
ATOM 728 C C . GLN A 1 91 ? -13.828 -0.552 -9.297 1.00 89.38 91 GLN A C 1
ATOM 730 O O . GLN A 1 91 ? -13.588 -0.478 -10.497 1.00 89.38 91 GLN A O 1
ATOM 735 N N . SER A 1 92 ? -13.421 0.361 -8.411 1.00 88.94 92 SER A N 1
ATOM 736 C CA . SER A 1 92 ? -12.670 1.569 -8.772 1.00 88.94 92 SER A CA 1
ATOM 737 C C . SER A 1 92 ? -11.333 1.636 -8.033 1.00 88.94 92 SER A C 1
ATOM 739 O O . SER A 1 92 ? -11.219 1.209 -6.886 1.00 88.94 92 SER A O 1
ATOM 741 N N . LEU A 1 93 ? -10.311 2.202 -8.676 1.00 91.38 93 LEU A N 1
ATOM 742 C CA . LEU A 1 93 ? -9.000 2.478 -8.083 1.00 91.38 93 LEU A CA 1
ATOM 743 C C . LEU A 1 93 ? -8.490 3.804 -8.650 1.00 91.38 93 LEU A C 1
ATOM 745 O O . LEU A 1 93 ? -8.417 3.957 -9.870 1.00 91.38 93 LEU A O 1
ATOM 749 N N . TYR A 1 94 ? -8.134 4.760 -7.792 1.00 90.81 94 TYR A N 1
ATOM 750 C CA . TYR A 1 94 ? -7.683 6.076 -8.247 1.00 90.81 94 TYR A CA 1
ATOM 751 C C . TYR A 1 94 ? -6.160 6.126 -8.347 1.00 90.81 94 TYR A C 1
ATOM 753 O O . TYR A 1 94 ? -5.448 5.714 -7.431 1.00 90.81 94 TYR A O 1
ATOM 761 N N . TYR A 1 95 ? -5.657 6.642 -9.463 1.00 91.44 95 TYR A N 1
ATOM 762 C CA . TYR A 1 95 ? -4.236 6.832 -9.743 1.00 91.44 95 TYR A CA 1
ATOM 763 C C . TYR A 1 95 ? -4.057 7.963 -10.766 1.00 91.44 95 TYR A C 1
ATOM 765 O O . TYR A 1 95 ? -4.997 8.299 -11.490 1.00 91.44 95 TYR A O 1
ATOM 773 N N . ASP A 1 96 ? -2.862 8.554 -10.829 1.00 88.50 96 ASP A N 1
ATOM 774 C CA . ASP A 1 96 ? -2.531 9.664 -11.733 1.00 88.50 96 ASP A CA 1
ATOM 775 C C . ASP A 1 96 ? -1.253 9.381 -12.551 1.00 88.50 96 ASP A C 1
ATOM 777 O O . ASP A 1 96 ? -0.692 8.287 -12.495 1.00 88.50 96 ASP A O 1
ATOM 781 N N . ASP A 1 97 ? -0.783 10.360 -13.334 1.00 87.62 97 ASP A N 1
ATOM 782 C CA . ASP A 1 97 ? 0.452 10.281 -14.144 1.00 87.62 97 ASP A CA 1
ATOM 783 C C . ASP A 1 97 ? 1.698 9.966 -13.311 1.00 87.62 97 ASP A C 1
ATOM 785 O O . ASP A 1 97 ? 2.708 9.488 -13.833 1.00 87.62 97 ASP A O 1
ATOM 789 N N . ASN A 1 98 ? 1.651 10.297 -12.022 1.00 90.75 98 ASN A N 1
ATOM 790 C CA . ASN A 1 98 ? 2.774 10.171 -11.115 1.00 90.75 98 ASN A CA 1
ATOM 791 C C . ASN A 1 98 ? 2.788 8.810 -10.417 1.00 90.75 98 ASN A C 1
ATOM 793 O O . ASN A 1 98 ? 3.840 8.417 -9.905 1.00 90.75 98 ASN A O 1
ATOM 797 N N . THR A 1 99 ? 1.668 8.081 -10.410 1.00 92.06 99 THR A N 1
ATOM 798 C CA . THR A 1 99 ? 1.593 6.728 -9.860 1.00 92.06 99 THR A CA 1
ATOM 799 C C . THR A 1 99 ? 2.463 5.764 -10.670 1.00 92.06 99 THR A C 1
ATOM 801 O O . THR A 1 99 ? 2.427 5.731 -11.900 1.00 92.06 99 THR A O 1
ATOM 804 N N . ARG A 1 100 ? 3.272 4.952 -9.982 1.00 91.94 100 ARG A N 1
ATOM 805 C CA . ARG A 1 100 ? 4.236 4.039 -10.621 1.00 91.94 100 ARG A CA 1
ATOM 806 C C . ARG A 1 100 ? 3.862 2.579 -10.385 1.00 91.94 100 ARG A C 1
ATOM 808 O O . ARG A 1 100 ? 3.987 2.109 -9.261 1.00 91.94 100 ARG A O 1
ATOM 815 N N . PHE A 1 101 ? 3.505 1.859 -11.448 1.00 90.81 101 PHE A N 1
ATOM 816 C CA . PHE A 1 101 ? 3.141 0.430 -11.430 1.00 90.81 101 PHE A CA 1
ATOM 817 C C . PHE A 1 101 ? 4.165 -0.477 -12.142 1.00 90.81 101 PHE A C 1
ATOM 819 O O . PHE A 1 101 ? 3.805 -1.529 -12.659 1.00 90.81 101 PHE A O 1
ATOM 826 N N . TYR A 1 102 ? 5.435 -0.068 -12.227 1.00 88.44 102 TYR A N 1
ATOM 827 C CA . TYR A 1 102 ? 6.472 -0.858 -12.906 1.00 88.44 102 TYR A CA 1
ATOM 828 C C . TYR A 1 102 ? 6.574 -2.268 -12.302 1.00 88.44 102 TYR A C 1
ATOM 830 O O . TYR A 1 102 ? 6.764 -2.394 -11.092 1.00 88.44 102 TYR A O 1
ATOM 838 N N . GLU A 1 103 ? 6.421 -3.303 -13.135 1.00 90.75 103 GLU A N 1
ATOM 839 C CA . GLU A 1 103 ? 6.377 -4.720 -12.725 1.00 90.75 103 GLU A CA 1
ATOM 840 C C . GLU A 1 103 ? 5.361 -5.032 -11.606 1.00 90.75 103 GLU A C 1
ATOM 842 O O . GLU A 1 103 ? 5.499 -6.011 -10.874 1.00 90.75 103 GLU A O 1
ATOM 847 N N . ALA A 1 104 ? 4.324 -4.206 -11.448 1.00 92.88 104 ALA A N 1
ATOM 848 C CA . ALA A 1 104 ? 3.246 -4.510 -10.521 1.00 92.88 104 ALA A CA 1
ATOM 849 C C . ALA A 1 104 ? 2.408 -5.686 -11.047 1.00 92.88 104 ALA A C 1
ATOM 851 O O . ALA A 1 104 ? 2.025 -5.730 -12.219 1.00 92.88 104 ALA A O 1
ATOM 852 N N . GLY A 1 105 ? 2.103 -6.634 -10.166 1.00 93.12 105 GLY A N 1
ATOM 853 C CA . GLY A 1 105 ? 1.305 -7.808 -10.487 1.00 93.12 105 GLY A CA 1
ATOM 854 C C . GLY A 1 105 ? -0.177 -7.464 -10.546 1.00 93.12 105 GLY A C 1
ATOM 855 O O . GLY A 1 105 ? -0.798 -7.247 -9.513 1.00 93.12 105 GLY A O 1
ATOM 856 N N . PHE A 1 106 ? -0.764 -7.471 -11.740 1.00 92.25 106 PHE A N 1
ATOM 857 C CA . PHE A 1 106 ? -2.214 -7.429 -11.940 1.00 92.25 106 PHE A CA 1
ATOM 858 C C . PHE A 1 106 ? -2.665 -8.648 -12.741 1.00 92.25 106 PHE A C 1
ATO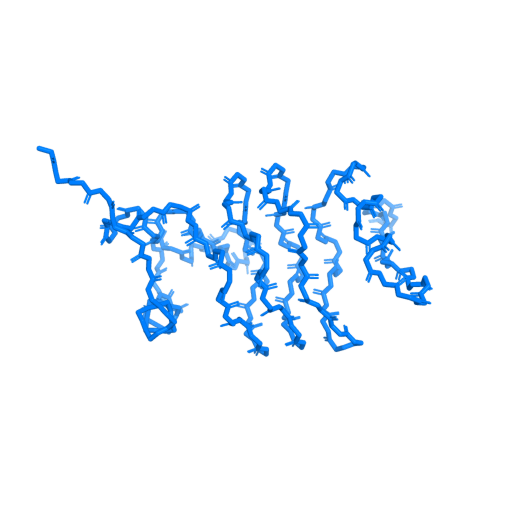M 860 O O . PHE A 1 106 ? -1.948 -9.148 -13.606 1.00 92.25 106 PHE A O 1
ATOM 867 N N . THR A 1 107 ? -3.885 -9.115 -12.491 1.00 90.88 107 THR A N 1
ATOM 868 C CA . THR A 1 107 ? -4.525 -10.110 -13.362 1.00 90.88 107 THR A CA 1
ATOM 869 C C . THR A 1 107 ? -5.057 -9.457 -14.640 1.00 90.88 107 THR A C 1
ATOM 871 O O . THR A 1 107 ? -5.340 -8.259 -14.667 1.00 90.88 107 THR A O 1
ATOM 874 N N . SER A 1 108 ? -5.260 -10.250 -15.697 1.00 87.31 108 SER A N 1
ATOM 875 C CA . SER A 1 108 ? -5.824 -9.753 -16.961 1.00 87.31 108 SER A CA 1
ATOM 876 C C . SER A 1 108 ? -7.179 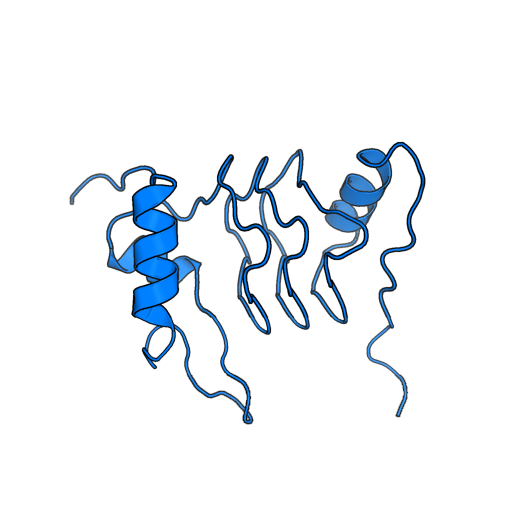-9.061 -16.774 1.00 87.31 108 SER A C 1
ATOM 878 O O . SER A 1 108 ? -7.407 -8.012 -17.365 1.00 87.31 108 SER A O 1
ATOM 880 N N . ASP A 1 109 ? -8.054 -9.596 -15.915 1.00 87.25 109 ASP A N 1
ATOM 881 C CA . ASP A 1 109 ? -9.359 -8.991 -15.608 1.00 87.25 109 ASP A CA 1
ATOM 882 C C . ASP A 1 109 ? -9.213 -7.619 -14.927 1.00 87.25 109 ASP A C 1
ATOM 884 O O . ASP A 1 109 ? -9.864 -6.651 -15.315 1.00 87.25 109 ASP A O 1
ATOM 888 N N . GLN A 1 110 ? -8.295 -7.502 -13.964 1.00 89.00 110 GLN A N 1
ATOM 889 C CA . GLN A 1 110 ? -8.018 -6.235 -13.280 1.00 89.00 110 GLN A CA 1
ATOM 890 C C . GLN A 1 110 ? -7.454 -5.175 -14.233 1.00 89.00 110 GLN A C 1
ATOM 892 O O . GLN A 1 110 ? -7.843 -4.013 -14.149 1.00 89.00 110 GLN A O 1
ATOM 897 N N . LEU A 1 111 ? -6.581 -5.563 -15.166 1.00 85.88 111 LEU A N 1
ATOM 898 C CA . LEU A 1 111 ? -6.039 -4.645 -16.174 1.00 85.88 111 LEU A CA 1
ATOM 899 C C . LEU A 1 111 ? -7.124 -4.111 -17.108 1.00 85.88 111 LEU A C 1
ATOM 901 O O . LEU A 1 111 ? -7.143 -2.921 -17.417 1.00 85.88 111 LEU A O 1
ATOM 905 N N . VAL A 1 112 ? -8.051 -4.979 -17.517 1.00 84.25 112 VAL A N 1
ATOM 906 C CA . VAL A 1 112 ? -9.214 -4.583 -18.317 1.00 84.25 112 VAL A CA 1
ATOM 907 C C . VAL A 1 112 ? -10.054 -3.553 -17.557 1.00 84.25 112 VAL A C 1
ATOM 909 O O . VAL A 1 112 ? -10.374 -2.509 -18.121 1.00 84.25 112 VAL A O 1
ATOM 912 N N . ARG A 1 113 ? -10.344 -3.787 -16.269 1.00 82.25 113 ARG A N 1
ATOM 913 C CA . ARG A 1 113 ? -11.081 -2.829 -15.420 1.00 82.25 113 ARG A CA 1
ATOM 914 C C . ARG A 1 113 ? -10.369 -1.482 -15.297 1.00 82.25 113 ARG A C 1
ATOM 916 O O . ARG A 1 113 ? -10.992 -0.450 -15.520 1.00 82.25 113 ARG A O 1
ATOM 923 N N . LEU A 1 114 ? -9.064 -1.479 -15.011 1.00 80.44 114 LEU A N 1
ATOM 924 C CA . LEU A 1 114 ? -8.282 -0.242 -14.869 1.00 80.44 114 LEU A CA 1
ATOM 925 C C . LEU A 1 114 ? -8.277 0.612 -16.141 1.00 80.44 114 LEU A C 1
ATOM 927 O O . LEU A 1 114 ? -8.210 1.838 -16.044 1.00 80.44 114 LEU A O 1
ATOM 931 N N . ASN A 1 115 ? -8.352 -0.021 -17.313 1.00 71.75 115 ASN A N 1
ATOM 932 C CA . ASN A 1 115 ? -8.401 0.675 -18.594 1.00 71.75 115 ASN A CA 1
ATOM 933 C C . ASN A 1 115 ? -9.774 1.314 -18.877 1.00 71.75 115 ASN A C 1
ATOM 935 O O . ASN A 1 115 ? -9.832 2.321 -19.575 1.00 71.75 115 ASN A O 1
ATOM 93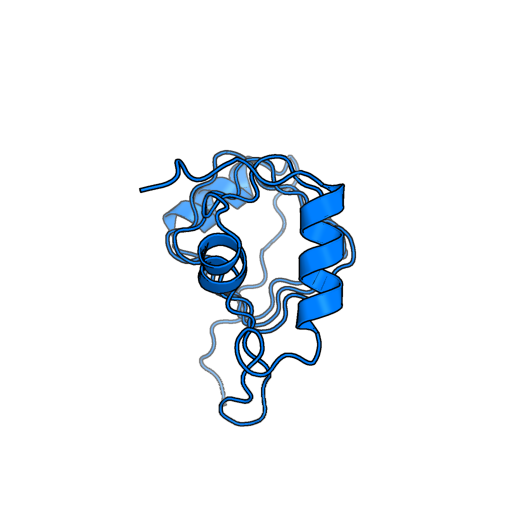9 N N . PHE A 1 116 ? -10.871 0.763 -18.342 1.00 64.38 116 PHE A N 1
ATOM 940 C CA . PHE A 1 116 ? -12.217 1.327 -18.517 1.00 64.38 116 PHE A CA 1
ATOM 941 C C . PHE A 1 116 ? -12.512 2.523 -17.598 1.00 64.38 116 PHE A C 1
ATOM 943 O O . PHE A 1 116 ? -13.323 3.371 -17.963 1.00 64.38 116 PHE A O 1
ATOM 950 N N . GLU A 1 117 ? -11.843 2.627 -16.448 1.00 61.09 117 GLU A N 1
ATOM 951 C CA . GLU A 1 117 ? -12.036 3.729 -15.488 1.00 61.09 117 GLU A CA 1
ATOM 952 C C . GLU A 1 117 ? -11.353 5.045 -15.917 1.00 61.09 117 GLU A C 1
ATOM 954 O O . GLU A 1 117 ? -11.668 6.111 -15.389 1.00 61.09 117 GLU A O 1
ATOM 959 N N . GLN A 1 118 ? -10.425 5.010 -16.880 1.00 56.59 118 GLN A N 1
ATOM 960 C CA . GLN A 1 118 ? -9.737 6.209 -17.367 1.00 56.59 118 GLN A CA 1
ATOM 961 C C . GLN A 1 118 ? -10.364 6.699 -18.677 1.00 56.59 118 GLN A C 1
ATOM 963 O O . GLN A 1 118 ? -10.331 6.022 -19.702 1.00 56.59 118 GLN A O 1
ATOM 968 N N . THR A 1 119 ? -10.871 7.936 -18.687 1.00 43.28 119 THR A N 1
ATOM 969 C CA . THR A 1 119 ? -11.444 8.583 -19.888 1.00 43.28 119 THR A CA 1
ATOM 970 C C . THR A 1 119 ? -10.407 8.861 -20.984 1.00 43.28 119 THR A C 1
ATOM 972 O O . THR A 1 119 ? -10.761 9.294 -22.079 1.00 43.28 119 THR A O 1
ATOM 975 N N . THR A 1 120 ? -9.123 8.617 -20.703 1.00 46.88 120 THR A N 1
ATOM 976 C CA . THR A 1 120 ? -8.059 8.512 -21.705 1.00 46.88 120 THR A CA 1
ATOM 977 C C . THR A 1 120 ? -7.289 7.208 -21.471 1.00 46.88 120 THR A C 1
ATOM 979 O O . THR A 1 120 ? -6.811 6.997 -20.356 1.00 46.88 120 THR A O 1
ATOM 982 N N . PRO A 1 121 ? -7.160 6.319 -22.474 1.00 41.19 121 PRO A N 1
ATOM 983 C CA . PRO A 1 121 ? -6.426 5.074 -22.308 1.00 41.19 121 PRO A CA 1
ATOM 984 C C . PRO A 1 121 ? -4.957 5.405 -22.070 1.00 41.19 121 PRO A C 1
ATOM 986 O O . PRO A 1 121 ? -4.258 5.907 -22.954 1.00 41.19 121 PRO A O 1
ATOM 989 N N . ARG A 1 122 ? -4.486 5.146 -20.854 1.00 48.66 122 ARG A N 1
ATOM 990 C CA . ARG A 1 122 ? -3.062 5.152 -20.554 1.00 48.66 122 ARG A CA 1
ATOM 991 C C . ARG A 1 122 ? -2.591 3.727 -20.532 1.00 48.66 122 ARG A C 1
ATOM 993 O O . ARG A 1 122 ? -3.090 2.912 -19.764 1.00 48.66 122 ARG A O 1
ATOM 1000 N N . THR A 1 123 ? -1.603 3.450 -21.367 1.00 40.38 123 THR A N 1
ATOM 1001 C CA . THR A 1 123 ? -0.855 2.207 -21.299 1.00 40.38 123 THR A CA 1
ATOM 1002 C C . THR A 1 123 ? -0.277 2.100 -19.892 1.00 40.38 123 THR A C 1
ATOM 1004 O O . THR A 1 123 ? 0.679 2.800 -19.558 1.00 40.38 123 THR A O 1
ATOM 1007 N N . ILE A 1 124 ? -0.848 1.228 -19.056 1.00 52.56 124 ILE A N 1
ATOM 1008 C CA . ILE A 1 124 ? -0.082 0.630 -17.967 1.00 52.56 124 ILE A CA 1
ATOM 1009 C C . ILE A 1 124 ? 1.077 -0.038 -18.696 1.00 52.56 124 ILE A C 1
ATOM 1011 O O . ILE A 1 124 ? 0.865 -1.011 -19.420 1.00 52.56 124 ILE A O 1
ATOM 1015 N N . ILE A 1 125 ? 2.275 0.549 -18.626 1.00 44.22 125 ILE A N 1
ATOM 1016 C CA . ILE A 1 125 ? 3.462 -0.074 -19.206 1.00 44.22 125 ILE A CA 1
ATOM 1017 C C . ILE A 1 125 ? 3.776 -1.270 -18.310 1.00 44.22 125 ILE A C 1
ATOM 1019 O O . ILE A 1 125 ? 4.578 -1.189 -17.382 1.00 44.22 125 ILE A O 1
ATOM 1023 N N . LEU A 1 126 ? 3.082 -2.373 -18.574 1.00 43.06 126 LEU A N 1
ATOM 1024 C CA . LEU A 1 126 ? 3.487 -3.705 -18.182 1.00 43.06 126 LEU A CA 1
ATOM 1025 C C . LEU A 1 126 ? 4.707 -3.992 -19.049 1.00 43.06 126 LEU A C 1
ATOM 1027 O O . LEU A 1 126 ? 4.580 -4.4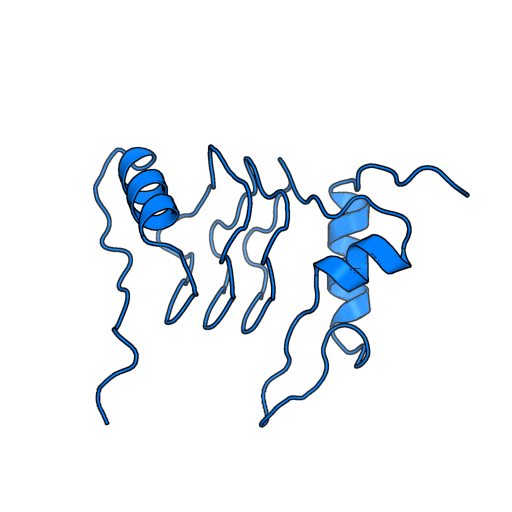81 -20.169 1.00 43.06 126 LEU A O 1
ATOM 1031 N N . MET A 1 127 ? 5.888 -3.571 -18.598 1.00 39.44 127 MET A N 1
ATOM 1032 C CA . MET A 1 127 ? 7.090 -4.181 -19.141 1.00 39.44 127 MET A CA 1
ATOM 1033 C C . MET A 1 127 ? 7.017 -5.634 -18.690 1.00 39.44 127 MET A C 1
ATOM 1035 O O . MET A 1 127 ? 7.108 -5.918 -17.497 1.00 39.44 127 MET A O 1
ATOM 1039 N N . ASP A 1 128 ? 6.706 -6.513 -19.642 1.00 39.25 128 ASP A N 1
ATOM 1040 C CA . ASP A 1 128 ? 6.833 -7.951 -19.477 1.00 39.25 128 ASP A CA 1
ATOM 1041 C C . ASP A 1 128 ? 8.227 -8.205 -18.906 1.00 39.25 128 ASP A C 1
ATOM 1043 O O . ASP A 1 128 ? 9.227 -7.777 -19.489 1.00 39.25 128 ASP A O 1
ATOM 1047 N N . GLY A 1 129 ? 8.288 -8.822 -17.729 1.00 42.62 129 GLY A N 1
ATOM 1048 C CA . GLY A 1 129 ? 9.525 -9.178 -17.039 1.00 42.62 129 GLY A CA 1
ATOM 1049 C C . GLY A 1 129 ? 10.255 -10.320 -17.747 1.00 42.62 129 GLY A C 1
ATOM 1050 O O . GLY A 1 129 ? 10.641 -11.299 -17.115 1.00 42.62 129 GLY A O 1
ATOM 1051 N N . ALA A 1 130 ? 10.423 -10.213 -19.062 1.00 42.28 130 ALA A N 1
ATOM 1052 C CA . ALA A 1 130 ? 11.141 -11.140 -19.910 1.00 42.28 130 ALA A CA 1
ATOM 1053 C C . ALA A 1 130 ? 11.960 -10.358 -20.942 1.00 42.28 130 ALA A C 1
ATOM 1055 O O . ALA A 1 130 ? 11.625 -10.320 -22.123 1.00 42.28 130 ALA A O 1
ATOM 1056 N N . SER A 1 131 ? 13.045 -9.711 -20.511 1.00 37.19 131 SER A N 1
ATOM 1057 C CA . SER A 1 131 ? 14.245 -9.540 -21.351 1.00 37.19 131 SER A CA 1
ATOM 1058 C C . SER A 1 131 ? 15.417 -8.925 -20.578 1.00 37.19 131 SER A C 1
ATOM 1060 O O . SER A 1 131 ? 15.569 -7.707 -20.539 1.00 37.19 131 SER A O 1
ATOM 1062 N N . ALA A 1 132 ? 16.253 -9.789 -19.994 1.00 34.28 132 ALA A N 1
ATOM 1063 C CA . ALA A 1 132 ? 17.719 -9.824 -20.137 1.00 34.28 132 ALA A CA 1
ATOM 1064 C C . ALA A 1 132 ? 18.310 -10.872 -19.184 1.00 34.28 132 ALA A C 1
ATOM 1066 O O . ALA A 1 132 ? 18.051 -10.774 -17.964 1.00 34.28 132 ALA A O 1
#

Secondary structure (DSSP, 8-state):
-PPPBPPPHHHHHHHHHHTTT-TTTS-EETTEE-EEHHHHHHHTTB-SB-TT-B-TT-B-TTEE-TT-B-TTEE-TT-B-TT-B-TT-B-S-EE--TT-B-TT-B--HHHHHHHHHS-SS--------S---

Foldseek 3Di:
DDAQAADDQVRVVVLLVVCPPPCVQQPQDPNGTAGEQQCSRVVVRHDLEPALYEPELEERDNYENALGAHENYAHELYENANYECHNHDYQDYHYDPNYHCHNYHDDPVVVVSHQVNDPDRDPPPPPPPDDD

Sequence (132 aa):
MGQRRKITQKAFLALYINSLDDPLYRPLVNGSRHFRLDRLLEDQGYLPSLAGLSARNLNFRHADFSGLDIDGLDLSGAQCHWADFSRAHFQSLYYDDNTRFYEAGFTSDQLVRLNFEQTTPRTIILMDGASA

pLDDT: mean 87.43, std 17.39, range [34.28, 98.56]

Radius of gyration: 14.7 Å; chains: 1; bounding box: 33×24×42 Å